Protein AF-A0A970IHG2-F1 (afdb_monomer_lite)

Sequence (38 aa):
MSNEKSCGAVVYRETDSTIEFLAIKSKAHGDWGFPKGH

Structure (mmCIF, N/CA/C/O backbone):
data_AF-A0A970IHG2-F1
#
_entry.id   AF-A0A970IHG2-F1
#
loop_
_atom_site.group_PDB
_atom_site.id
_atom_site.type_symbol
_atom_site.label_atom_id
_atom_site.label_alt_id
_atom_site.label_comp_id
_atom_site.label_asym_id
_atom_site.label_entity_id
_atom_site.label_seq_id
_atom_site.pdbx_PDB_ins_code
_atom_site.Cartn_x
_atom_site.Cartn_y
_atom_site.Cartn_z
_atom_site.occupancy
_atom_site.B_iso_or_equiv
_atom_site.auth_seq_id
_atom_site.auth_comp_id
_atom_site.auth_asym_id
_atom_site.auth_atom_id
_atom_site.pdbx_PDB_model_num
ATOM 1 N N . MET A 1 1 ? 0.898 1.956 -29.931 1.00 57.97 1 MET A N 1
ATOM 2 C CA . MET A 1 1 ? 0.624 2.554 -28.607 1.00 57.97 1 MET A CA 1
ATOM 3 C C . MET A 1 1 ? 0.669 1.435 -27.584 1.00 57.97 1 MET A C 1
ATOM 5 O O . MET A 1 1 ? -0.074 0.477 -27.757 1.00 57.97 1 MET A O 1
ATOM 9 N N . SER A 1 2 ? 1.565 1.492 -26.596 1.00 81.94 2 SER A N 1
ATOM 10 C CA . SER A 1 2 ? 1.522 0.567 -25.456 1.00 81.94 2 SER A CA 1
ATOM 11 C C . SER A 1 2 ? 0.661 1.187 -24.364 1.00 81.94 2 SER A C 1
ATOM 13 O O . SER A 1 2 ? 0.955 2.288 -23.905 1.00 81.94 2 SER A O 1
ATOM 15 N N . ASN A 1 3 ? -0.398 0.494 -23.959 1.00 89.06 3 ASN A N 1
ATOM 16 C CA . ASN A 1 3 ? -1.204 0.916 -22.823 1.00 89.06 3 ASN A CA 1
ATOM 17 C C . ASN A 1 3 ? -0.547 0.393 -21.549 1.00 89.06 3 ASN A C 1
ATOM 19 O O . ASN A 1 3 ? -0.501 -0.818 -21.333 1.00 89.06 3 ASN A O 1
ATOM 23 N N . GLU A 1 4 ? -0.046 1.300 -20.720 1.00 92.00 4 GLU A N 1
ATOM 24 C CA . GLU A 1 4 ? 0.368 0.970 -19.363 1.00 92.00 4 GLU A CA 1
ATOM 25 C C . GLU A 1 4 ? -0.886 0.704 -18.522 1.00 92.00 4 GLU A C 1
ATOM 27 O O . GLU A 1 4 ? -1.805 1.525 -18.472 1.00 92.00 4 GLU A O 1
ATOM 32 N N . LYS A 1 5 ? -0.950 -0.472 -17.900 1.00 93.81 5 LYS A N 1
ATOM 33 C CA . LYS A 1 5 ? -1.958 -0.793 -16.888 1.00 93.81 5 LYS A CA 1
ATOM 34 C C . LYS A 1 5 ? -1.283 -0.733 -15.529 1.00 93.81 5 LYS A C 1
ATOM 36 O O . LYS A 1 5 ? -0.066 -0.836 -15.438 1.00 93.81 5 LYS A O 1
ATOM 41 N N . SER A 1 6 ? -2.054 -0.478 -14.485 1.00 94.56 6 SER A N 1
ATOM 42 C CA . SER A 1 6 ? -1.552 -0.580 -13.123 1.00 94.56 6 SER A CA 1
ATOM 43 C C . SER A 1 6 ? -2.634 -1.130 -12.213 1.00 94.56 6 SER A C 1
ATOM 45 O O . SER A 1 6 ? -3.817 -0.842 -12.401 1.00 94.56 6 SER A O 1
ATOM 47 N N . CYS A 1 7 ? -2.214 -1.880 -11.203 1.00 96.88 7 CYS A N 1
ATOM 48 C CA . CYS A 1 7 ? -3.044 -2.322 -10.094 1.00 96.88 7 CYS A CA 1
ATOM 49 C C . CYS A 1 7 ? -2.356 -1.949 -8.777 1.00 96.88 7 CYS A C 1
ATOM 51 O O . CYS A 1 7 ? -1.133 -1.815 -8.704 1.00 96.88 7 CYS A O 1
ATOM 53 N N . GLY A 1 8 ? -3.144 -1.739 -7.732 1.00 96.44 8 GLY A N 1
ATOM 54 C CA . GLY A 1 8 ? -2.640 -1.332 -6.432 1.00 96.44 8 GLY A CA 1
ATOM 55 C C . GLY A 1 8 ? -3.602 -1.697 -5.318 1.00 96.44 8 GLY A C 1
ATOM 56 O O . GLY A 1 8 ? -4.668 -2.26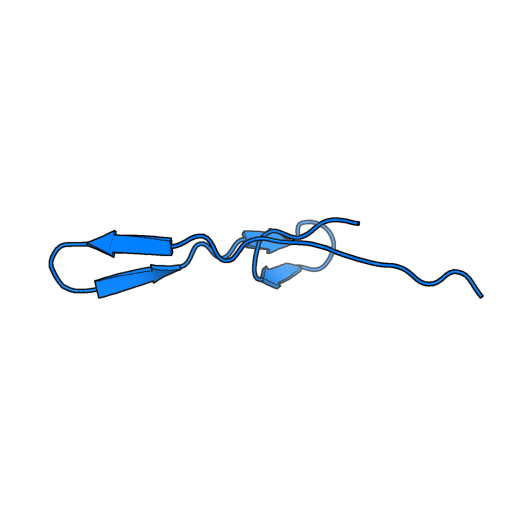2 -5.558 1.00 96.44 8 GLY A O 1
ATOM 57 N N . ALA A 1 9 ? -3.214 -1.356 -4.097 1.00 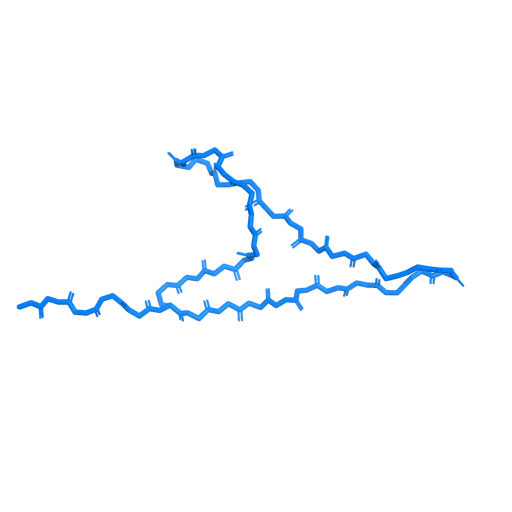97.88 9 ALA A N 1
ATOM 58 C CA . ALA A 1 9 ? -4.014 -1.604 -2.910 1.00 97.88 9 ALA A CA 1
ATOM 59 C C . ALA A 1 9 ? -4.162 -0.326 -2.087 1.00 97.88 9 ALA A C 1
ATOM 61 O O . ALA A 1 9 ? -3.202 0.418 -1.889 1.00 97.88 9 ALA A O 1
ATOM 62 N N . VAL A 1 10 ? -5.362 -0.113 -1.552 1.00 97.81 10 VAL A N 1
ATOM 63 C CA . VAL A 1 10 ? -5.584 0.852 -0.475 1.00 97.81 10 VAL A CA 1
ATOM 64 C C . VAL A 1 10 ? -5.415 0.093 0.831 1.00 97.81 10 VAL A C 1
ATOM 66 O O . VAL A 1 10 ? -6.307 -0.632 1.263 1.00 97.81 10 VAL A O 1
ATOM 69 N N . VAL A 1 11 ? -4.229 0.205 1.421 1.00 98.06 11 VAL A N 1
ATOM 70 C CA . VAL A 1 11 ? -3.922 -0.441 2.698 1.00 98.06 11 VAL A CA 1
ATOM 71 C C . VAL A 1 11 ? -4.301 0.519 3.815 1.00 98.06 11 VAL A C 1
ATOM 73 O O . VAL A 1 11 ? -3.833 1.660 3.840 1.00 98.06 11 VAL A O 1
ATOM 76 N N . TYR A 1 12 ? -5.138 0.052 4.732 1.00 97.94 12 TYR A N 1
ATOM 77 C CA . TYR A 1 12 ? -5.539 0.808 5.907 1.00 97.94 12 TYR A CA 1
ATOM 78 C C . TYR A 1 12 ? -5.387 -0.037 7.168 1.00 97.94 12 TYR A C 1
ATOM 80 O O . TYR A 1 12 ? -5.311 -1.266 7.106 1.00 97.94 12 TYR A O 1
ATOM 88 N N . ARG A 1 13 ? -5.341 0.639 8.313 1.00 97.44 13 ARG A N 1
ATOM 89 C CA . ARG A 1 13 ? -5.511 0.021 9.626 1.00 97.44 13 ARG A CA 1
ATOM 90 C C . ARG A 1 13 ? -6.511 0.821 10.440 1.00 97.44 13 ARG A C 1
ATOM 92 O O . ARG A 1 13 ? -6.581 2.043 10.320 1.00 97.44 13 ARG A O 1
ATOM 99 N N . GLU A 1 14 ? -7.256 0.116 11.271 1.00 97.88 14 GLU A N 1
ATOM 100 C CA . GLU A 1 14 ? -8.094 0.721 12.295 1.00 97.88 14 GLU A CA 1
ATOM 101 C C . GLU A 1 14 ? -7.278 0.852 13.581 1.00 97.88 14 GLU A C 1
ATOM 103 O O . GLU A 1 14 ? -6.546 -0.060 13.972 1.00 97.88 14 GLU A O 1
ATOM 108 N N . THR A 1 15 ? -7.379 2.013 14.210 1.00 94.25 15 THR A N 1
ATOM 109 C CA . THR A 1 15 ? -6.956 2.252 15.591 1.00 94.25 15 THR A CA 1
ATOM 110 C C . THR A 1 15 ? -8.204 2.520 16.429 1.00 94.25 15 THR A C 1
ATOM 112 O O . THR A 1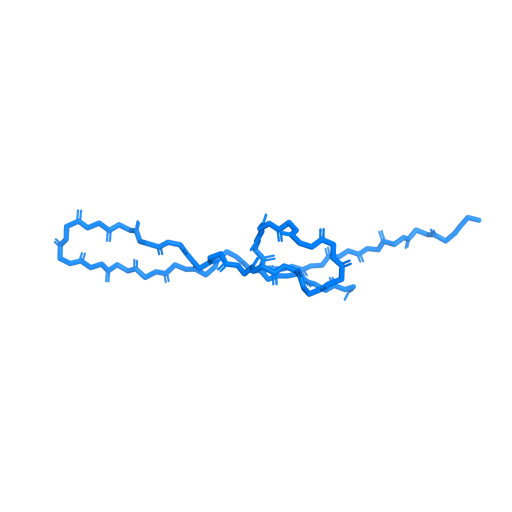 15 ? -9.294 2.643 15.871 1.00 94.25 15 THR A O 1
ATOM 115 N N . ASP A 1 16 ? -8.062 2.649 17.749 1.00 90.38 16 ASP A N 1
ATOM 116 C CA . ASP A 1 16 ? -9.194 2.791 18.678 1.00 90.38 16 ASP A CA 1
ATOM 117 C C . ASP A 1 16 ? -10.220 3.878 18.281 1.00 90.38 16 ASP A C 1
ATOM 119 O O . ASP A 1 16 ? -11.392 3.761 18.634 1.00 90.38 16 ASP A O 1
ATOM 123 N N . SER A 1 17 ? -9.810 4.907 17.523 1.00 91.12 17 SER A N 1
ATOM 124 C CA . SER A 1 17 ? -10.684 6.030 17.142 1.00 91.12 17 SER A CA 1
ATOM 125 C C . SER A 1 17 ? -10.592 6.474 15.678 1.00 91.12 17 SER A C 1
ATOM 127 O O . SER A 1 17 ? -11.328 7.381 15.282 1.00 91.12 17 SER A O 1
ATOM 129 N N . THR A 1 18 ? -9.685 5.919 14.867 1.00 96.69 18 THR A N 1
ATOM 130 C CA . THR A 1 18 ? -9.444 6.419 13.501 1.00 96.69 18 THR A CA 1
ATOM 131 C C . THR A 1 18 ? -9.042 5.323 12.520 1.00 96.69 18 THR A C 1
ATOM 133 O O . THR A 1 18 ? -8.423 4.322 12.882 1.00 96.69 18 THR A O 1
ATOM 136 N N . ILE A 1 19 ?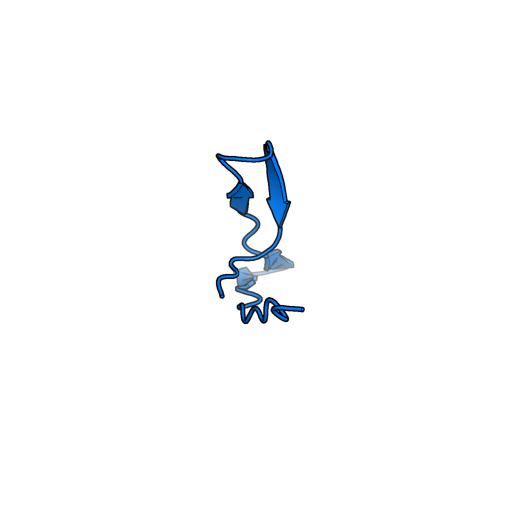 -9.357 5.558 11.245 1.00 97.38 19 ILE A N 1
ATOM 137 C CA . ILE A 1 19 ? -8.809 4.802 10.119 1.00 97.38 19 ILE A CA 1
ATOM 138 C C . ILE A 1 19 ? -7.572 5.541 9.616 1.00 97.38 19 ILE A C 1
ATOM 140 O O . ILE A 1 19 ? -7.644 6.716 9.254 1.00 97.38 19 ILE A O 1
ATOM 144 N N . GLU A 1 20 ? -6.446 4.843 9.563 1.00 97.75 20 GLU A N 1
ATOM 145 C CA . GLU A 1 20 ? -5.198 5.354 9.010 1.00 97.75 20 GLU A CA 1
ATOM 146 C C . GLU A 1 20 ? -4.879 4.652 7.692 1.00 97.75 20 GLU A C 1
ATOM 148 O O . GLU A 1 20 ? -4.990 3.431 7.584 1.00 97.75 20 GLU A O 1
ATOM 153 N N . PHE A 1 21 ? -4.436 5.417 6.695 1.00 97.69 21 PHE A N 1
ATOM 154 C CA . PHE A 1 21 ? -4.090 4.902 5.373 1.00 97.69 21 PHE A CA 1
ATOM 155 C C . PHE A 1 21 ? -2.577 4.900 5.156 1.00 97.69 21 PHE A C 1
ATOM 157 O O . PHE A 1 21 ? -1.887 5.868 5.482 1.00 97.69 21 PHE A O 1
ATOM 164 N N . LEU A 1 22 ? -2.058 3.832 4.547 1.00 97.69 22 LEU A N 1
ATOM 165 C CA . LEU A 1 22 ? -0.651 3.747 4.170 1.00 97.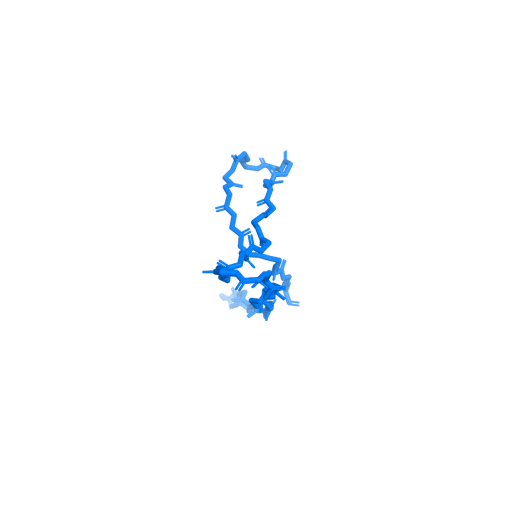69 22 LEU A CA 1
ATOM 166 C C . LEU A 1 22 ? -0.397 4.533 2.878 1.00 97.69 22 LEU A C 1
ATOM 168 O O . LEU A 1 22 ? -0.686 4.054 1.781 1.00 97.69 22 LEU A O 1
ATOM 172 N N . ALA A 1 23 ? 0.212 5.708 3.009 1.00 97.50 23 ALA A N 1
ATOM 173 C CA . ALA A 1 23 ? 0.796 6.433 1.887 1.00 97.50 23 ALA A CA 1
ATOM 174 C C . ALA A 1 23 ? 2.293 6.109 1.765 1.00 97.50 23 ALA A C 1
ATOM 176 O O . ALA A 1 23 ? 3.019 6.079 2.759 1.00 97.50 23 ALA A O 1
ATOM 177 N N . ILE A 1 24 ? 2.770 5.903 0.538 1.00 97.00 24 ILE A N 1
ATOM 178 C CA . ILE A 1 24 ? 4.190 5.729 0.223 1.00 97.00 24 ILE A CA 1
ATOM 179 C C . ILE A 1 24 ? 4.685 6.899 -0.625 1.00 97.00 24 ILE A C 1
ATOM 181 O O . ILE A 1 24 ? 3.983 7.373 -1.519 1.00 97.00 24 ILE A O 1
ATOM 185 N N . LYS A 1 25 ? 5.911 7.360 -0.359 1.00 97.75 25 LYS A N 1
ATOM 186 C CA . LYS A 1 25 ? 6.576 8.374 -1.181 1.00 97.75 25 LYS A CA 1
ATOM 187 C C . LYS A 1 25 ? 7.356 7.698 -2.301 1.00 97.75 25 LYS A C 1
ATOM 189 O O . LYS A 1 25 ? 8.243 6.882 -2.039 1.00 97.75 25 LYS A O 1
ATOM 194 N N . SER A 1 26 ? 7.058 8.055 -3.545 1.00 95.56 26 SER A N 1
ATOM 195 C CA . SER A 1 26 ? 7.810 7.596 -4.708 1.00 95.56 26 SER A CA 1
ATOM 196 C C . SER A 1 26 ? 9.264 8.054 -4.612 1.00 95.56 26 SER A C 1
ATOM 198 O O . SER A 1 26 ? 9.541 9.248 -4.506 1.00 95.56 26 SER A O 1
ATOM 200 N N . LYS A 1 27 ? 10.212 7.113 -4.699 1.00 96.06 27 LYS A N 1
ATOM 201 C CA . LYS A 1 27 ? 11.643 7.449 -4.797 1.00 96.06 27 LYS A CA 1
ATOM 202 C C . LYS A 1 27 ? 12.002 8.091 -6.142 1.00 96.06 27 LYS A C 1
ATOM 204 O O . LYS A 1 27 ? 12.973 8.831 -6.201 1.00 96.06 27 LYS A O 1
ATOM 209 N N . ALA A 1 28 ? 11.241 7.797 -7.198 1.00 93.88 28 ALA A N 1
ATOM 210 C CA . ALA A 1 28 ? 11.513 8.278 -8.553 1.00 93.88 28 ALA A CA 1
ATOM 211 C C . ALA A 1 28 ? 10.949 9.683 -8.815 1.00 93.88 28 ALA A C 1
ATOM 213 O O . ALA A 1 28 ? 11.574 10.467 -9.520 1.00 93.88 28 ALA A O 1
ATOM 214 N N . HIS A 1 2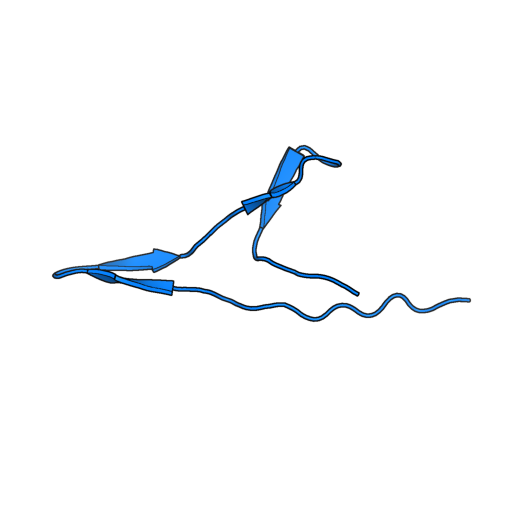9 ? 9.780 9.997 -8.247 1.00 93.12 29 HIS A N 1
ATOM 215 C CA . HIS A 1 29 ? 9.044 11.235 -8.546 1.00 93.12 29 HIS A CA 1
ATOM 216 C C . HIS A 1 29 ? 8.836 12.134 -7.321 1.00 93.12 29 HIS A C 1
ATOM 218 O O . HIS A 1 29 ? 8.562 13.315 -7.466 1.00 93.12 29 HIS A O 1
ATOM 224 N N . GLY A 1 30 ? 9.007 11.607 -6.103 1.00 95.25 30 GLY A N 1
ATOM 225 C CA . GLY A 1 30 ? 8.825 12.365 -4.863 1.00 95.25 30 GLY A CA 1
ATOM 226 C C . GLY A 1 30 ? 7.369 12.529 -4.417 1.00 95.25 30 GLY A C 1
ATOM 227 O O . GLY A 1 30 ? 7.149 12.966 -3.287 1.00 95.25 30 GLY A O 1
ATOM 228 N N . ASP A 1 31 ? 6.401 12.139 -5.245 1.00 96.81 31 ASP A N 1
ATOM 229 C CA . ASP A 1 31 ? 4.974 12.209 -4.931 1.00 96.81 31 ASP A CA 1
ATOM 230 C C . ASP A 1 31 ? 4.549 11.153 -3.907 1.00 96.81 31 ASP A C 1
ATOM 232 O O . ASP A 1 31 ? 5.139 10.071 -3.819 1.00 96.81 31 ASP A O 1
ATOM 236 N N . TRP A 1 32 ? 3.494 11.455 -3.153 1.00 97.75 32 TRP A N 1
ATOM 237 C CA . TRP A 1 32 ? 2.847 10.509 -2.247 1.00 97.75 32 TRP A CA 1
ATOM 238 C C . TRP A 1 32 ? 1.649 9.851 -2.922 1.00 97.75 32 TRP A C 1
ATOM 240 O O . TRP A 1 32 ? 0.868 10.509 -3.605 1.00 97.75 32 TRP A O 1
ATOM 250 N N . GLY A 1 33 ? 1.473 8.555 -2.692 1.00 96.50 33 GLY A N 1
ATOM 251 C CA . GLY A 1 33 ? 0.314 7.820 -3.183 1.00 96.50 33 GLY A CA 1
ATOM 252 C C . GLY A 1 33 ? 0.183 6.448 -2.539 1.00 96.50 33 GLY A C 1
ATOM 253 O O . GLY A 1 33 ? 0.931 6.095 -1.627 1.00 96.50 33 GLY A O 1
ATOM 254 N N . PHE A 1 34 ? -0.776 5.668 -3.027 1.00 97.44 34 PHE A N 1
ATOM 255 C CA . PHE A 1 34 ? -0.959 4.283 -2.606 1.00 97.44 34 PHE A CA 1
ATOM 256 C C . PHE A 1 34 ? -0.005 3.340 -3.345 1.00 97.44 34 PHE A C 1
ATOM 258 O O . PHE A 1 34 ? 0.399 3.634 -4.476 1.00 97.44 34 PHE A O 1
ATOM 265 N N . PRO A 1 35 ? 0.361 2.200 -2.732 1.00 96.31 35 PRO A N 1
ATOM 266 C CA . PRO A 1 35 ? 1.161 1.188 -3.404 1.00 96.31 35 PRO A CA 1
ATOM 267 C C . PRO A 1 35 ? 0.462 0.715 -4.682 1.00 96.31 35 PRO A C 1
ATOM 269 O O . PRO A 1 35 ? -0.641 0.168 -4.639 1.00 96.31 35 PRO A O 1
ATOM 272 N N . LYS A 1 36 ? 1.128 0.930 -5.821 1.00 96.50 36 LYS A N 1
ATOM 273 C CA . LYS A 1 36 ? 0.710 0.467 -7.147 1.00 96.50 36 LYS A CA 1
ATOM 274 C C . LYS A 1 36 ? 1.906 -0.049 -7.945 1.00 96.50 36 LYS A C 1
ATOM 276 O O . LYS A 1 36 ? 3.031 0.407 -7.739 1.00 96.50 36 LYS A O 1
ATOM 281 N N . GLY A 1 37 ? 1.638 -0.920 -8.906 1.00 94.31 37 GLY A N 1
ATOM 282 C CA . GLY A 1 37 ? 2.591 -1.400 -9.907 1.00 94.31 37 GLY A CA 1
ATOM 283 C C . GLY A 1 37 ? 1.888 -1.661 -11.235 1.00 94.31 37 GLY A C 1
ATOM 284 O O . GLY A 1 37 ? 0.669 -1.504 -11.299 1.00 94.31 37 GLY A O 1
ATOM 285 N N . HIS A 1 38 ? 2.650 -2.007 -12.277 1.00 91.31 38 HIS A N 1
ATOM 286 C CA . HIS A 1 38 ? 2.088 -2.457 -13.557 1.00 91.31 38 HIS A CA 1
ATOM 287 C C . HIS A 1 38 ? 1.223 -3.704 -13.400 1.00 91.31 38 HIS A C 1
ATOM 289 O O . HIS A 1 38 ? 1.639 -4.601 -12.636 1.00 91.31 38 HIS A O 1
#

Foldseek 3Di:
DDDDDKDFDFDWDDDPPDIDTDWDQDPVPRDIDGDMDD

pLDDT: mean 94.36, std 6.8, range [57.97, 98.06]

Radius of gyration: 13.4 Å; chains: 1; bounding box: 22×15×47 Å

Secondary structure (DSSP, 8-state):
------EE---EEE-SS-EEE--EE-TTT--EE--EE-